Protein AF-Q9GME9-F1 (afdb_monomer_lite)

Structure (mmCIF, N/CA/C/O backbone):
data_AF-Q9GME9-F1
#
_entry.id   AF-Q9GME9-F1
#
loop_
_atom_site.group_PDB
_atom_site.id
_atom_site.type_symbol
_atom_site.label_atom_id
_atom_site.label_alt_id
_atom_site.label_comp_id
_atom_site.label_asym_id
_atom_site.label_entity_id
_atom_site.label_seq_id
_atom_site.pdbx_PDB_ins_code
_atom_site.Cartn_x
_atom_site.Cartn_y
_atom_site.Cartn_z
_atom_site.occupancy
_atom_site.B_iso_or_equiv
_atom_site.auth_seq_id
_atom_site.auth_comp_id
_atom_site.auth_asym_id
_atom_site.auth_atom_id
_atom_site.pdbx_PDB_model_num
ATOM 1 N N . GLN A 1 1 ? -2.788 41.238 7.452 1.00 47.69 1 GLN A N 1
AT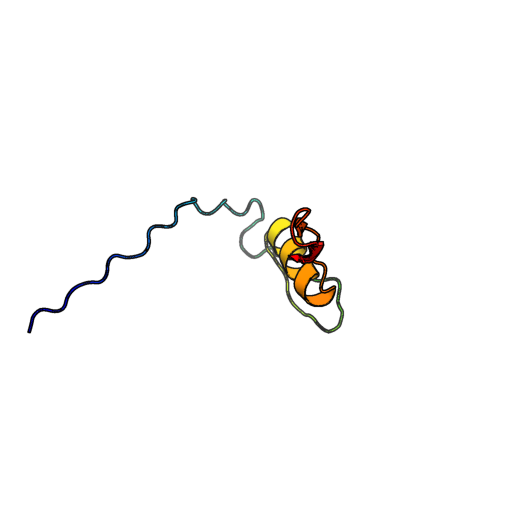OM 2 C CA . GLN A 1 1 ? -3.197 39.854 7.131 1.00 47.69 1 GLN A CA 1
ATOM 3 C C . GLN A 1 1 ? -1.986 38.955 7.339 1.00 47.69 1 GLN A C 1
ATOM 5 O O . GLN A 1 1 ? -1.108 38.910 6.489 1.00 47.69 1 GLN A O 1
ATOM 10 N N . SER A 1 2 ? -1.878 38.337 8.512 1.00 53.38 2 SER A N 1
ATOM 11 C CA . SER A 1 2 ? -0.699 37.561 8.908 1.00 53.38 2 SER A CA 1
ATOM 12 C C . SER A 1 2 ? -0.906 36.100 8.510 1.00 53.38 2 SER A C 1
ATOM 14 O O . SER A 1 2 ? -1.661 35.379 9.158 1.00 53.38 2 SER A O 1
ATOM 16 N N . GLN A 1 3 ? -0.289 35.672 7.410 1.00 62.91 3 GLN A N 1
ATOM 17 C CA . GLN A 1 3 ? -0.294 34.272 6.979 1.00 62.91 3 GLN A CA 1
ATOM 18 C C . GLN A 1 3 ? 0.642 33.479 7.906 1.00 62.91 3 GLN A C 1
ATOM 20 O O . GLN A 1 3 ? 1.863 33.571 7.804 1.00 62.91 3 GLN A O 1
ATOM 25 N N . LEU A 1 4 ? 0.074 32.726 8.849 1.00 70.75 4 LEU A N 1
ATOM 26 C CA . LEU A 1 4 ? 0.816 31.777 9.682 1.00 70.75 4 LEU A CA 1
ATOM 27 C C . LEU A 1 4 ? 1.286 30.605 8.808 1.00 70.75 4 LEU A C 1
ATOM 29 O O . LEU A 1 4 ? 0.481 29.769 8.393 1.00 70.75 4 LEU A O 1
ATOM 33 N N . ILE A 1 5 ? 2.590 30.527 8.538 1.00 73.44 5 ILE A N 1
ATOM 34 C CA . ILE A 1 5 ? 3.201 29.366 7.884 1.00 73.44 5 ILE A CA 1
ATOM 35 C C . ILE A 1 5 ? 3.113 28.185 8.860 1.00 73.44 5 ILE A C 1
ATOM 37 O O . ILE A 1 5 ? 3.764 28.175 9.904 1.00 73.44 5 ILE A O 1
ATOM 41 N N . LYS A 1 6 ? 2.279 27.187 8.545 1.00 60.91 6 LYS A N 1
ATOM 42 C CA . LYS A 1 6 ? 2.171 25.955 9.341 1.00 60.91 6 LYS A CA 1
ATOM 43 C C . LYS A 1 6 ? 3.514 25.210 9.293 1.00 60.91 6 LYS A C 1
ATOM 45 O O . LYS A 1 6 ? 4.033 25.013 8.194 1.00 60.91 6 LYS A O 1
ATOM 50 N N . PRO A 1 7 ? 4.070 24.758 10.430 1.00 65.25 7 PRO A N 1
ATOM 51 C CA . PRO A 1 7 ? 5.332 24.036 10.423 1.00 65.25 7 PRO A CA 1
ATOM 52 C C . PRO A 1 7 ? 5.179 22.713 9.667 1.00 65.25 7 PRO A C 1
ATOM 54 O O . PRO A 1 7 ? 4.301 21.896 9.960 1.00 65.25 7 PRO A O 1
ATOM 57 N N . SER A 1 8 ? 6.047 22.502 8.681 1.00 72.25 8 SER A N 1
ATOM 58 C CA . SER A 1 8 ? 6.155 21.246 7.948 1.00 72.25 8 SER A CA 1
ATOM 59 C C . SER A 1 8 ? 6.467 20.118 8.928 1.00 72.25 8 SER A C 1
ATOM 61 O O . SER A 1 8 ? 7.459 20.167 9.655 1.00 72.25 8 SER A O 1
ATOM 63 N N . ARG A 1 9 ? 5.616 19.087 8.966 1.00 74.25 9 ARG A N 1
ATOM 64 C CA . ARG A 1 9 ? 5.798 17.922 9.839 1.00 74.25 9 ARG A CA 1
ATOM 65 C C . ARG A 1 9 ? 7.120 17.236 9.482 1.00 74.25 9 ARG A C 1
ATOM 67 O O . ARG A 1 9 ? 7.192 16.527 8.479 1.00 74.25 9 ARG A O 1
ATOM 74 N N . MET A 1 10 ? 8.163 17.447 10.286 1.00 74.56 10 MET A N 1
ATOM 75 C CA . MET A 1 10 ? 9.449 16.785 10.075 1.00 74.56 10 MET A CA 1
ATOM 76 C C . MET A 1 10 ? 9.247 15.267 10.120 1.00 74.56 10 MET A C 1
ATOM 78 O O . MET A 1 10 ? 8.614 14.732 11.038 1.00 74.56 10 MET A O 1
ATOM 82 N N . ARG A 1 11 ? 9.753 14.552 9.107 1.00 74.81 11 ARG A N 1
ATOM 83 C CA . A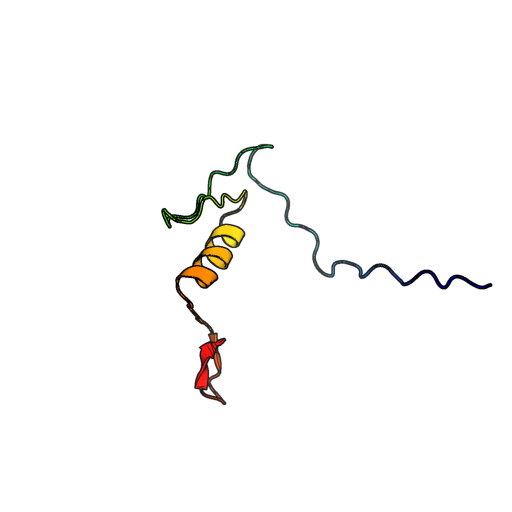RG A 1 11 ? 9.755 13.085 9.126 1.00 74.81 11 ARG A CA 1
ATOM 84 C C . ARG A 1 11 ? 10.677 12.637 10.258 1.00 74.81 11 ARG A C 1
ATOM 86 O O . ARG A 1 11 ? 11.881 12.833 10.177 1.00 74.81 11 ARG A O 1
ATOM 93 N N . LYS A 1 12 ? 10.103 12.007 11.292 1.00 75.31 12 LYS A N 1
ATOM 94 C CA . LYS A 1 12 ? 10.847 11.438 12.434 1.00 75.31 12 LYS A CA 1
ATOM 95 C C . LYS A 1 12 ? 11.889 10.394 12.015 1.00 75.31 12 LYS A C 1
ATOM 97 O O . LYS A 1 12 ? 12.835 10.157 12.752 1.00 75.31 12 LYS A O 1
ATOM 102 N N . TYR A 1 13 ? 11.699 9.771 10.851 1.00 65.31 13 TYR A N 1
ATOM 103 C CA . TYR A 1 13 ? 12.582 8.740 10.323 1.00 65.31 13 TYR A CA 1
ATOM 104 C C . TYR A 1 13 ? 13.085 9.151 8.936 1.00 65.31 13 TYR A C 1
ATOM 106 O O . TYR A 1 13 ? 12.254 9.469 8.072 1.00 65.31 13 TYR A O 1
ATOM 114 N N . PRO A 1 14 ? 14.409 9.143 8.703 1.00 76.75 14 PRO A N 1
ATOM 115 C CA . PRO A 1 14 ? 14.956 9.395 7.380 1.00 76.75 14 PRO A CA 1
ATOM 116 C C . PRO A 1 14 ? 14.425 8.350 6.392 1.00 76.75 14 PRO A C 1
ATOM 118 O O . PRO A 1 14 ? 14.225 7.182 6.737 1.00 76.75 14 PRO A O 1
ATOM 121 N N . ASN A 1 15 ? 14.164 8.770 5.151 1.00 72.19 15 ASN A N 1
ATOM 122 C CA . ASN A 1 15 ? 13.813 7.828 4.093 1.00 72.19 15 ASN A CA 1
ATOM 123 C C . ASN A 1 15 ? 14.972 6.847 3.912 1.00 72.19 15 ASN A C 1
ATOM 125 O O . ASN A 1 15 ? 16.091 7.263 3.626 1.00 72.19 15 ASN A O 1
ATOM 129 N N . ARG A 1 16 ? 14.707 5.544 4.063 1.00 75.19 16 ARG A N 1
ATOM 130 C CA . ARG A 1 16 ? 15.691 4.521 3.698 1.00 75.19 16 ARG A CA 1
ATOM 131 C C . ARG A 1 16 ? 15.941 4.628 2.182 1.00 75.19 16 ARG A C 1
ATOM 133 O O . ARG A 1 16 ? 14.965 4.517 1.433 1.00 75.19 16 ARG A O 1
ATOM 140 N N . PRO A 1 17 ? 17.201 4.794 1.738 1.00 71.81 17 PRO A N 1
ATOM 141 C CA . PRO A 1 17 ? 17.545 4.789 0.322 1.00 71.81 17 PRO A CA 1
ATOM 142 C C . PRO A 1 17 ? 17.103 3.477 -0.327 1.00 71.81 17 PRO A C 1
ATOM 144 O O . PRO A 1 17 ? 17.271 2.400 0.258 1.00 71.81 17 PRO A O 1
ATOM 147 N N . SER A 1 18 ? 16.524 3.551 -1.523 1.00 73.69 18 SER A N 1
ATOM 148 C CA . SER A 1 18 ? 16.286 2.361 -2.336 1.00 73.69 18 SER A CA 1
ATOM 149 C C . SER A 1 18 ? 17.636 1.742 -2.690 1.00 73.69 18 SER A C 1
ATOM 151 O O . SER A 1 18 ? 18.485 2.403 -3.276 1.00 73.69 18 SER A O 1
ATOM 153 N N . LYS A 1 19 ? 17.843 0.472 -2.327 1.00 74.12 19 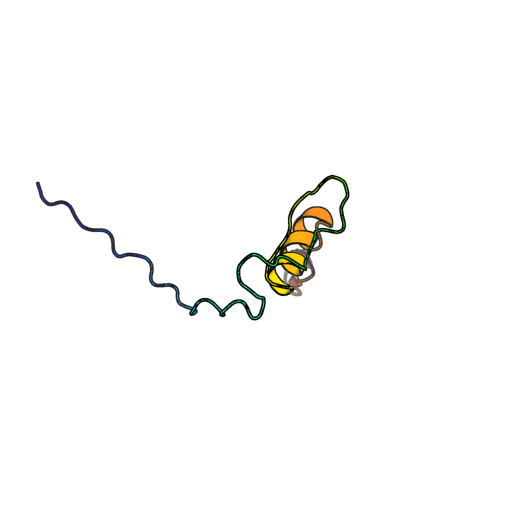LYS A N 1
ATOM 154 C CA . LYS A 1 19 ? 19.034 -0.295 -2.737 1.00 74.12 19 LYS A CA 1
ATOM 155 C C . LYS A 1 19 ? 18.950 -0.785 -4.190 1.00 74.12 19 LYS A C 1
ATOM 157 O O . LYS A 1 19 ? 19.888 -1.403 -4.673 1.00 74.12 19 LYS A O 1
ATOM 162 N N . THR A 1 20 ? 17.812 -0.569 -4.846 1.00 66.69 20 THR A N 1
ATOM 163 C CA . THR A 1 20 ? 17.555 -0.950 -6.236 1.00 66.69 20 THR A CA 1
ATOM 164 C C . THR A 1 20 ? 17.962 0.176 -7.188 1.00 66.69 20 THR A C 1
ATOM 166 O O . THR A 1 20 ? 17.836 1.346 -6.805 1.00 66.69 20 THR A O 1
ATOM 169 N N . PRO A 1 21 ? 18.392 -0.149 -8.419 1.00 72.69 21 PRO A N 1
ATOM 170 C CA . PRO A 1 21 ? 18.663 0.839 -9.458 1.00 72.69 21 PRO A CA 1
ATOM 171 C C . PRO A 1 21 ? 17.484 1.803 -9.686 1.00 72.69 21 PRO A C 1
ATOM 173 O O . PRO A 1 21 ? 16.323 1.430 -9.460 1.00 72.69 21 PRO A O 1
ATOM 176 N N . PRO A 1 22 ? 17.745 3.044 -10.137 1.00 65.38 22 PRO A N 1
ATOM 177 C CA . PRO A 1 22 ? 16.692 3.974 -10.528 1.00 65.38 22 PRO A CA 1
ATOM 178 C C . PRO A 1 22 ? 15.808 3.313 -11.594 1.00 65.38 22 PRO A C 1
ATOM 180 O O . PRO A 1 22 ? 16.323 2.793 -12.575 1.00 65.38 22 PRO A O 1
ATOM 183 N N . HIS A 1 23 ? 14.488 3.335 -11.398 1.00 68.94 23 HIS A N 1
ATOM 184 C CA . HIS A 1 23 ? 13.459 2.725 -12.263 1.00 68.94 23 HIS A CA 1
ATOM 185 C C . HIS A 1 23 ? 13.249 1.208 -12.153 1.00 68.94 23 HIS A C 1
ATOM 187 O O . HIS A 1 23 ? 12.246 0.711 -12.669 1.00 68.94 23 HIS A O 1
ATOM 193 N N . GLU A 1 24 ? 14.069 0.476 -11.398 1.00 74.38 24 GLU A N 1
ATOM 194 C CA . GLU A 1 24 ? 13.798 -0.939 -11.149 1.00 74.38 24 GLU A CA 1
ATOM 195 C C . GLU A 1 24 ? 12.800 -1.124 -9.998 1.00 74.38 24 GLU A C 1
ATOM 197 O O . GLU A 1 24 ? 12.986 -0.670 -8.863 1.00 74.38 24 GLU A O 1
ATOM 202 N N . ARG A 1 25 ? 11.697 -1.814 -10.305 1.00 82.88 25 ARG A N 1
ATOM 203 C CA . ARG A 1 25 ? 10.665 -2.220 -9.338 1.00 82.88 25 ARG A CA 1
ATOM 204 C C . ARG A 1 25 ? 10.515 -3.740 -9.385 1.00 82.88 25 ARG A C 1
ATOM 206 O O . ARG A 1 25 ? 9.536 -4.245 -9.949 1.00 82.88 25 ARG A O 1
ATOM 213 N N . PRO A 1 26 ? 11.509 -4.473 -8.850 1.00 84.81 26 PRO A N 1
ATOM 214 C CA . PRO A 1 26 ? 11.546 -5.929 -8.940 1.00 84.81 26 PRO A CA 1
ATOM 215 C C . PRO A 1 26 ? 10.424 -6.587 -8.128 1.00 84.81 26 PRO A C 1
ATOM 217 O O . PRO A 1 26 ? 9.991 -7.686 -8.451 1.00 84.81 26 PRO A O 1
ATOM 220 N N . TYR A 1 27 ? 9.899 -5.903 -7.111 1.00 90.19 27 TYR A N 1
ATOM 221 C CA . TYR A 1 27 ? 8.875 -6.446 -6.225 1.00 90.19 27 TYR A CA 1
ATOM 222 C C . TYR A 1 27 ? 7.470 -6.173 -6.781 1.00 90.19 27 TYR A C 1
ATOM 224 O O . TYR A 1 27 ? 6.894 -5.119 -6.516 1.00 90.19 27 TYR A O 1
ATOM 232 N N . ALA A 1 28 ? 6.918 -7.099 -7.567 1.00 91.50 28 ALA A N 1
ATOM 233 C CA . ALA A 1 28 ? 5.545 -7.030 -8.076 1.00 91.50 28 ALA A CA 1
ATOM 234 C C . ALA A 1 28 ? 4.538 -7.684 -7.115 1.00 91.50 28 ALA A C 1
ATOM 236 O O . ALA A 1 28 ? 4.881 -8.604 -6.370 1.00 91.50 28 ALA A O 1
ATOM 237 N N . CYS A 1 29 ? 3.297 -7.194 -7.113 1.00 92.94 29 CYS A N 1
ATOM 238 C CA . CYS A 1 29 ? 2.202 -7.849 -6.411 1.00 92.94 29 CYS A CA 1
ATOM 239 C C . CYS A 1 29 ? 1.879 -9.191 -7.091 1.00 92.94 29 CYS A C 1
ATOM 241 O O . CYS A 1 29 ? 1.728 -9.207 -8.306 1.00 92.94 29 CYS A O 1
ATOM 243 N N . PRO A 1 30 ? 1.744 -10.299 -6.341 1.00 90.12 30 PRO A N 1
ATOM 244 C CA . PRO A 1 30 ? 1.392 -11.606 -6.906 1.00 90.12 30 PRO A CA 1
ATOM 245 C C . PRO A 1 30 ? -0.111 -11.760 -7.206 1.00 90.12 30 PRO A C 1
ATOM 247 O O . PRO A 1 30 ? -0.571 -12.862 -7.479 1.00 90.12 30 PRO A O 1
ATOM 250 N N . VAL A 1 31 ? -0.904 -10.696 -7.056 1.00 90.50 31 VAL A N 1
ATOM 251 C CA . VAL A 1 31 ? -2.352 -10.723 -7.281 1.00 90.50 31 VAL A CA 1
ATOM 252 C C . VAL A 1 31 ? -2.621 -10.214 -8.691 1.00 90.50 31 VAL A C 1
ATOM 254 O O . VAL A 1 31 ? -2.368 -9.047 -8.962 1.00 90.50 31 VAL A O 1
ATOM 257 N N . GLU A 1 32 ? -3.184 -11.062 -9.552 1.00 86.81 32 GLU A N 1
ATOM 258 C CA . GLU A 1 32 ? -3.441 -10.756 -10.973 1.00 86.81 32 GLU A CA 1
ATOM 259 C C . GLU A 1 32 ? -4.351 -9.535 -11.190 1.00 86.81 32 GLU A C 1
ATOM 261 O O . GLU A 1 32 ? -4.237 -8.835 -12.186 1.00 86.81 32 GLU A O 1
ATOM 266 N N . SER A 1 33 ? -5.237 -9.224 -10.237 1.00 90.19 33 SER A N 1
ATOM 267 C CA . SER A 1 33 ? -6.065 -8.010 -10.276 1.00 90.19 33 SER A CA 1
ATOM 268 C C . SER A 1 33 ? -5.343 -6.748 -9.776 1.00 90.19 33 SER A C 1
ATOM 270 O O . SER A 1 33 ? -5.969 -5.697 -9.620 1.00 90.19 33 SER A O 1
ATOM 272 N N . CYS A 1 34 ? -4.043 -6.830 -9.471 1.00 90.25 34 CYS A N 1
ATOM 273 C CA . CYS A 1 34 ? -3.264 -5.740 -8.900 1.00 90.25 34 CYS A CA 1
ATOM 274 C C . CYS A 1 34 ? -1.914 -5.533 -9.605 1.00 90.25 34 CYS A C 1
ATOM 276 O O . CYS A 1 34 ? -0.910 -6.147 -9.264 1.00 90.25 34 CYS A O 1
ATOM 278 N N . ASP A 1 35 ? -1.834 -4.515 -10.461 1.00 87.94 35 ASP A N 1
ATOM 279 C CA . ASP A 1 35 ? -0.607 -4.139 -11.185 1.00 87.94 35 ASP A CA 1
ATOM 280 C C . ASP A 1 35 ? 0.424 -3.334 -10.364 1.00 87.94 35 ASP A C 1
ATOM 282 O O . ASP A 1 35 ? 1.242 -2.574 -10.896 1.00 87.94 35 ASP A O 1
ATOM 286 N N . ARG A 1 36 ? 0.409 -3.433 -9.028 1.00 89.69 36 ARG A N 1
ATOM 287 C CA . ARG A 1 36 ? 1.332 -2.645 -8.193 1.00 89.69 36 ARG A CA 1
ATOM 288 C C . ARG A 1 36 ? 2.718 -3.275 -8.114 1.00 89.69 36 ARG A C 1
A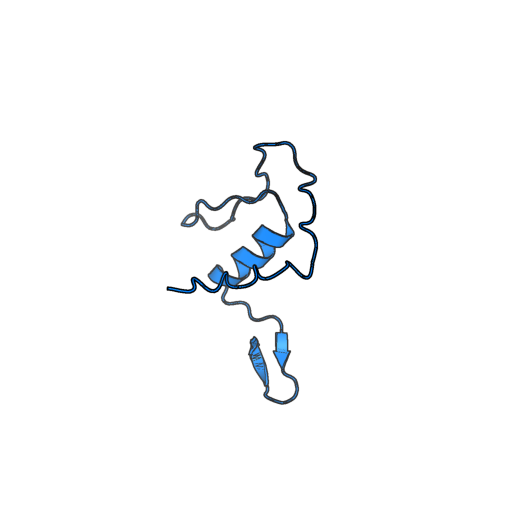TOM 290 O O . ARG A 1 36 ? 2.883 -4.414 -7.690 1.00 89.69 36 ARG A O 1
ATOM 297 N N . ARG A 1 37 ? 3.738 -2.464 -8.411 1.00 91.31 37 ARG A N 1
ATOM 298 C CA . ARG A 1 37 ? 5.161 -2.808 -8.256 1.00 91.31 37 ARG A CA 1
ATOM 299 C C . ARG A 1 37 ? 5.842 -1.889 -7.247 1.00 91.31 37 ARG A C 1
ATOM 301 O O . ARG A 1 37 ? 5.464 -0.728 -7.095 1.00 91.31 37 ARG A O 1
ATOM 308 N N . PHE A 1 38 ? 6.877 -2.369 -6.575 1.00 89.75 38 PHE A N 1
ATOM 309 C CA . PHE A 1 38 ? 7.585 -1.661 -5.509 1.00 89.75 38 PHE A CA 1
ATOM 310 C C . PHE A 1 38 ? 9.095 -1.746 -5.714 1.00 89.75 38 PHE A C 1
ATOM 312 O O . PHE A 1 38 ? 9.614 -2.710 -6.278 1.00 89.75 38 PHE A O 1
ATOM 319 N N . SER A 1 39 ? 9.803 -0.721 -5.247 1.00 87.50 39 SER A N 1
ATOM 320 C CA . SER A 1 39 ? 11.272 -0.691 -5.267 1.00 87.50 39 SER A CA 1
ATOM 321 C C . SER A 1 39 ? 11.867 -1.408 -4.057 1.00 87.50 39 SER A C 1
ATOM 323 O O . SER A 1 39 ? 13.049 -1.734 -4.036 1.00 87.50 39 SER A O 1
ATOM 325 N N . ARG A 1 40 ? 11.057 -1.680 -3.027 1.00 86.56 40 ARG A N 1
ATOM 326 C CA . ARG A 1 40 ? 11.497 -2.351 -1.806 1.00 86.56 40 ARG A CA 1
ATOM 327 C C . ARG A 1 40 ? 10.586 -3.513 -1.437 1.00 86.56 40 ARG A C 1
ATOM 329 O O . ARG A 1 40 ? 9.367 -3.435 -1.585 1.00 86.56 40 ARG A O 1
ATOM 336 N N . SER A 1 41 ? 11.187 -4.556 -0.871 1.00 88.25 41 SER A N 1
ATOM 337 C CA . SER A 1 41 ? 10.466 -5.738 -0.399 1.00 88.25 41 SER A CA 1
ATOM 338 C C . SER A 1 41 ? 9.507 -5.413 0.745 1.00 88.25 41 SER A C 1
ATOM 340 O O . SER A 1 41 ? 8.384 -5.905 0.759 1.00 88.25 41 SER A O 1
ATOM 342 N N . ASP A 1 42 ? 9.893 -4.539 1.678 1.00 87.25 42 ASP A N 1
ATOM 343 C CA . ASP A 1 42 ? 9.049 -4.189 2.825 1.00 87.25 42 ASP A CA 1
ATOM 344 C C . ASP A 1 42 ? 7.777 -3.427 2.423 1.00 87.25 42 ASP A C 1
ATOM 346 O O . ASP A 1 42 ? 6.730 -3.570 3.059 1.00 87.25 42 ASP A O 1
ATOM 350 N N . GLU A 1 43 ? 7.838 -2.669 1.327 1.00 89.06 43 GLU A N 1
ATOM 351 C CA . GLU A 1 43 ? 6.669 -2.004 0.756 1.00 89.06 43 GLU A CA 1
ATOM 352 C C . GLU A 1 43 ? 5.696 -3.012 0.141 1.00 89.06 43 GLU A C 1
ATOM 354 O O . GLU A 1 43 ? 4.497 -2.924 0.419 1.00 89.06 43 GLU A O 1
ATOM 359 N N . LEU A 1 44 ? 6.205 -3.995 -0.614 1.00 91.62 44 LEU 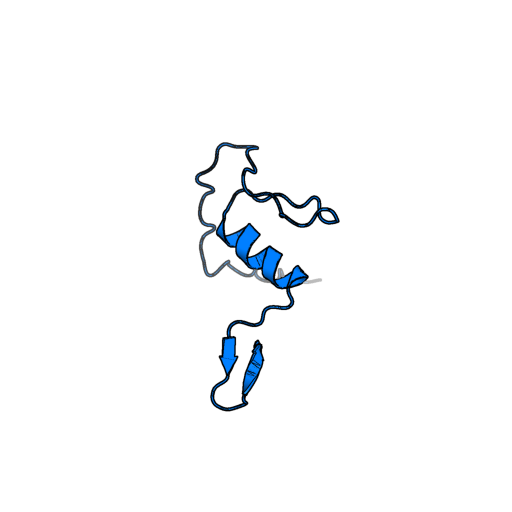A N 1
ATOM 360 C CA . LEU A 1 44 ? 5.403 -5.090 -1.164 1.00 91.62 44 LEU A CA 1
ATOM 361 C C . LEU A 1 44 ? 4.759 -5.919 -0.045 1.00 91.62 44 LEU A C 1
ATOM 363 O O . LEU A 1 44 ? 3.548 -6.133 -0.059 1.00 91.62 44 LEU A O 1
ATOM 367 N N . THR A 1 45 ? 5.531 -6.328 0.964 1.00 89.31 45 THR A N 1
ATOM 368 C CA . THR A 1 45 ? 5.017 -7.119 2.093 1.00 89.31 45 THR A CA 1
ATOM 369 C C . THR A 1 45 ? 3.905 -6.383 2.832 1.00 89.31 45 THR A C 1
ATOM 371 O O . THR A 1 45 ? 2.887 -6.978 3.179 1.00 89.31 45 THR A O 1
ATOM 374 N N . ARG A 1 46 ? 4.058 -5.072 3.062 1.00 87.50 46 ARG A N 1
ATO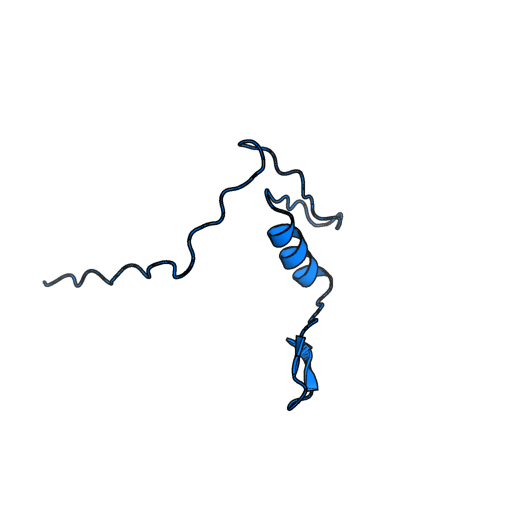M 375 C CA . ARG A 1 46 ? 2.993 -4.258 3.662 1.00 87.50 46 ARG A CA 1
ATOM 376 C C . ARG A 1 46 ? 1.775 -4.157 2.745 1.00 87.50 46 ARG A C 1
ATOM 378 O O . ARG A 1 46 ? 0.653 -4.192 3.238 1.00 87.50 46 ARG A O 1
ATOM 385 N N . HIS A 1 47 ? 1.981 -4.027 1.438 1.00 91.56 47 HIS A N 1
ATOM 386 C CA . HIS A 1 47 ? 0.897 -3.948 0.468 1.00 91.56 47 HIS A CA 1
ATOM 387 C C . HIS A 1 47 ? 0.066 -5.239 0.400 1.00 91.56 47 HIS A C 1
ATOM 389 O O . HIS A 1 47 ? -1.158 -5.152 0.404 1.00 91.56 47 HIS A O 1
ATOM 395 N N . ILE A 1 48 ? 0.696 -6.419 0.423 1.00 90.06 48 ILE A N 1
ATOM 396 C CA . ILE A 1 48 ? 0.003 -7.722 0.364 1.00 90.06 48 ILE A CA 1
ATOM 397 C C . ILE A 1 48 ? -0.967 -7.922 1.543 1.00 90.06 48 ILE A C 1
ATOM 399 O O . ILE A 1 48 ? -1.996 -8.586 1.402 1.00 90.06 48 ILE A O 1
ATOM 403 N N . ARG A 1 49 ? -0.703 -7.300 2.700 1.00 87.19 49 ARG A N 1
ATOM 404 C CA . ARG A 1 49 ? -1.622 -7.337 3.855 1.00 87.19 49 ARG A CA 1
ATOM 405 C C . ARG A 1 49 ? -2.990 -6.720 3.552 1.00 87.19 49 ARG A C 1
ATOM 407 O O . ARG A 1 49 ? -3.964 -7.089 4.192 1.00 87.19 49 ARG A O 1
ATOM 414 N N . ILE A 1 50 ? -3.073 -5.815 2.572 1.00 85.62 50 ILE A N 1
ATOM 415 C CA . ILE A 1 50 ? -4.338 -5.202 2.139 1.00 85.62 50 ILE A CA 1
ATOM 416 C C . ILE A 1 50 ? -5.212 -6.232 1.417 1.00 85.62 50 ILE A C 1
ATOM 418 O O . ILE A 1 50 ? -6.412 -6.273 1.655 1.00 85.62 50 ILE A O 1
ATOM 422 N N . HIS A 1 51 ? -4.611 -7.084 0.583 1.00 87.19 51 HIS A N 1
ATOM 423 C CA . HIS A 1 51 ? -5.333 -8.130 -0.151 1.00 87.19 51 HIS A CA 1
ATOM 424 C C . HIS A 1 51 ? -5.755 -9.277 0.756 1.00 87.19 51 HIS A C 1
ATOM 426 O O . HIS A 1 51 ? -6.877 -9.759 0.693 1.00 87.19 51 HIS A O 1
ATOM 432 N N . THR A 1 52 ? -4.844 -9.706 1.624 1.00 81.31 52 THR A N 1
ATOM 433 C CA . THR A 1 52 ? -5.069 -10.856 2.508 1.00 81.31 52 THR A CA 1
ATOM 434 C C . THR A 1 52 ? -5.880 -10.505 3.753 1.00 81.31 52 THR A C 1
ATOM 436 O O . THR A 1 52 ? -6.240 -11.398 4.516 1.00 81.31 52 THR A O 1
ATOM 439 N N . GLY A 1 53 ? -6.118 -9.213 4.014 1.00 75.38 53 GLY A N 1
ATOM 440 C CA . GLY A 1 53 ? -6.720 -8.741 5.262 1.00 75.38 53 GLY A CA 1
ATOM 441 C C . GLY A 1 53 ? -5.946 -9.183 6.508 1.00 75.38 53 GLY A C 1
ATOM 442 O O . GLY A 1 53 ? -6.496 -9.158 7.611 1.00 75.38 53 GLY A O 1
ATOM 443 N N . GLN A 1 54 ? -4.691 -9.625 6.349 1.00 69.25 54 GLN A N 1
ATOM 444 C CA . GLN A 1 54 ? -3.913 -10.185 7.440 1.00 69.25 54 GLN A CA 1
ATOM 445 C C . GLN A 1 54 ? -3.579 -9.092 8.440 1.00 69.25 54 GLN A C 1
ATOM 447 O O . GLN A 1 54 ? -2.896 -8.110 8.138 1.00 69.25 54 GLN A O 1
ATOM 452 N N . LYS A 1 55 ? -4.038 -9.330 9.660 1.00 68.94 55 LYS A N 1
ATOM 453 C CA . LYS A 1 55 ? -3.751 -8.535 10.840 1.00 68.94 55 LYS A CA 1
ATOM 454 C C . LYS A 1 55 ? -2.866 -9.362 11.768 1.00 68.94 55 LYS A C 1
ATOM 456 O O . LYS A 1 55 ? -3.380 -10.030 12.664 1.00 68.94 55 LYS A O 1
ATOM 461 N N . PRO A 1 56 ? -1.548 -9.414 11.501 1.00 67.31 56 PRO A N 1
ATOM 462 C CA . PRO A 1 56 ? -0.636 -10.293 12.226 1.00 67.31 56 PRO A CA 1
ATOM 463 C C . PRO A 1 56 ? -0.458 -9.874 13.689 1.00 67.31 56 PRO A C 1
ATOM 465 O O . PRO A 1 56 ? 0.083 -10.639 14.484 1.00 67.31 56 PRO A O 1
ATOM 468 N N . PHE A 1 57 ? -0.886 -8.665 14.059 1.00 71.69 57 PHE A N 1
ATOM 469 C CA . PHE A 1 57 ? -0.739 -8.163 15.412 1.00 71.69 57 PHE A CA 1
ATOM 470 C C . PHE A 1 57 ? -2.042 -8.353 16.178 1.00 71.69 57 PHE A C 1
ATOM 472 O O . PHE A 1 57 ? -2.940 -7.516 16.139 1.00 71.69 57 PHE A O 1
ATOM 479 N N . GLN A 1 58 ? -2.141 -9.456 16.915 1.00 78.69 58 GLN A N 1
ATOM 480 C CA . GLN A 1 58 ? -3.226 -9.643 17.867 1.00 78.69 58 GLN A CA 1
ATOM 481 C C . GLN A 1 58 ? -2.871 -8.993 19.208 1.00 78.69 58 GLN A C 1
ATOM 483 O O . GLN A 1 58 ? -1.881 -9.331 19.860 1.00 78.69 58 GLN A O 1
ATOM 488 N N . CYS A 1 59 ? -3.704 -8.053 19.640 1.00 81.25 59 CYS A N 1
ATOM 489 C CA . CYS A 1 59 ? -3.660 -7.491 20.984 1.00 81.25 59 CYS A CA 1
ATOM 490 C C . CYS A 1 59 ? -3.987 -8.587 21.998 1.00 81.25 59 CYS A C 1
ATOM 492 O O . CYS A 1 59 ? -5.110 -9.071 22.024 1.00 81.25 59 CYS A O 1
ATOM 494 N N . ARG A 1 60 ? -3.048 -8.956 22.872 1.00 81.56 60 ARG A N 1
ATOM 495 C CA . ARG A 1 60 ? -3.285 -9.998 23.895 1.00 81.56 60 ARG A CA 1
ATOM 496 C C . ARG A 1 60 ? -4.261 -9.580 25.001 1.00 81.56 60 ARG A C 1
ATOM 498 O O . ARG A 1 60 ? -4.781 -10.433 25.700 1.00 81.56 60 ARG A O 1
ATOM 505 N N . ILE A 1 61 ? -4.500 -8.277 25.159 1.00 83.75 61 ILE A N 1
ATOM 506 C CA . ILE A 1 61 ? -5.386 -7.716 26.196 1.00 83.75 61 ILE A CA 1
ATOM 507 C C . ILE A 1 61 ? -6.837 -7.679 25.708 1.00 83.75 61 ILE A C 1
ATOM 509 O O . ILE A 1 61 ? -7.765 -8.030 26.421 1.00 83.75 61 ILE A O 1
ATOM 513 N N . CYS A 1 62 ? -7.027 -7.240 24.469 1.00 88.31 62 CYS A N 1
ATOM 514 C CA . CYS A 1 62 ? -8.326 -6.971 23.870 1.00 88.31 62 CYS A CA 1
ATOM 515 C C . CYS A 1 62 ? -8.707 -7.980 22.778 1.00 88.31 62 CYS A C 1
ATOM 517 O O . CYS A 1 62 ? -9.752 -7.835 22.150 1.00 88.31 62 CYS A O 1
ATOM 519 N N . MET A 1 63 ? -7.834 -8.958 22.506 1.00 74.38 63 MET A N 1
ATOM 520 C CA . MET A 1 63 ? -7.944 -10.030 21.501 1.00 74.38 63 MET A CA 1
ATOM 521 C C . MET A 1 63 ? -8.238 -9.565 20.065 1.00 74.38 63 MET A C 1
ATOM 523 O O . MET A 1 63 ? -8.417 -10.384 19.162 1.00 74.38 63 MET A O 1
ATOM 527 N N . ARG A 1 64 ? -8.233 -8.249 19.818 1.00 70.25 64 ARG A N 1
ATOM 528 C CA . ARG A 1 64 ? -8.427 -7.645 18.501 1.00 70.25 64 ARG A CA 1
ATOM 529 C C . ARG A 1 64 ? -7.176 -7.787 17.653 1.00 70.25 64 ARG A C 1
ATOM 531 O O . ARG A 1 64 ? -6.068 -7.519 18.113 1.00 70.25 64 ARG A O 1
ATOM 538 N N . ASN A 1 65 ? -7.390 -8.156 16.399 1.00 74.69 65 ASN A N 1
ATOM 539 C CA . ASN A 1 65 ? -6.355 -8.178 15.379 1.00 74.69 65 ASN A CA 1
ATOM 540 C C . ASN A 1 65 ? -6.196 -6.766 14.780 1.00 74.69 65 ASN A C 1
ATOM 542 O O . ASN A 1 65 ? -7.206 -6.118 14.462 1.00 74.69 65 ASN A O 1
ATOM 546 N N . PHE A 1 66 ? -4.946 -6.316 14.629 1.00 65.38 66 PHE A N 1
ATOM 547 C CA . PHE A 1 66 ? -4.503 -5.030 14.074 1.00 65.38 66 PHE A CA 1
ATOM 548 C C . PHE A 1 66 ? -3.578 -5.212 12.864 1.00 65.38 66 PHE A C 1
ATOM 550 O O . PHE A 1 66 ? -2.726 -6.136 12.864 1.00 65.38 66 PHE A O 1
#

Foldseek 3Di:
DDPPDDDDDDDPDDPDDQPAPVPDQPAAAPDPVDGDTHSDPVVNVVVVCVVVVDQPDQDPVVRDGD

Secondary structure (DSSP, 8-state):
-----PPP---SSPPPPPSSPTT---EE-S-TT---EESSHHHHHHHHHHHH-----B-TTT--B-

InterPro domains:
  IPR013087 Zinc finger C2H2-type [PF00096] (27-51)
  IPR013087 Zinc finger C2H2-type [PS00028] (29-51)
  IPR013087 Zinc finger C2H2-type [PS50157] (27-56)
  IPR013087 Zinc finger C2H2-type [SM00355] (27-51)
  IPR036236 Zinc finger C2H2 superfamily [SSF57667] (17-66)

Sequence (66 aa):
QSQLIKPSRMRKYPNRPSKTPPHERPYACPVESCDRRFSRSDELTRHIRIHTGQKPFQCRICMRNF

pLDDT: mean 78.67, std 10.33, range [47.69, 92.94]

Radius of gyration: 18.15 Å; chains: 1; bounding box: 28×52×38 Å

Organism: Ovis aries (NCBI:txid9940)